Protein AF-A0A2M8ARD8-F1 (afdb_monomer_lite)

Foldseek 3Di:
DDPCPDPLVVQLVVCVVVLVLVSNLVSLVVQLVVCVVVVPLVSVLSSLQSNLVSCVSVVVLVSNLVSLVVSVVSCVVVVNCPCLLVSLQVNLVSCVVVVNNVSSVVSNVVSVVSPD

Sequence (116 aa):
MKKWDSVYLNLAKSCQQREQWDRAIEYAEKNAQLGKETGDLKLILQSYIIIGLSHDKLGKYDQAISYYKQAISIMDEIEDDFKKKDIYHVVGMLYGKKGQIEEAQHYYEKGKMYLR

Structure (mmCIF, N/CA/C/O backbone):
data_AF-A0A2M8ARD8-F1
#
_entry.id   AF-A0A2M8ARD8-F1
#
loop_
_atom_site.group_PDB
_atom_site.id
_atom_site.type_symbol
_atom_site.label_atom_id
_atom_site.label_alt_id
_atom_site.label_comp_id
_atom_site.label_asym_id
_atom_site.label_entity_id
_atom_site.label_seq_id
_atom_site.pdbx_PDB_ins_code
_atom_site.Cartn_x
_atom_site.Cartn_y
_atom_site.Cartn_z
_atom_site.occupancy
_atom_site.B_iso_or_equiv
_atom_site.auth_seq_id
_atom_site.auth_comp_id
_atom_site.auth_asym_id
_atom_site.auth_atom_id
_atom_site.pdbx_PDB_model_num
ATOM 1 N N . MET A 1 1 ? -8.362 -2.222 26.016 1.00 38.88 1 MET A N 1
ATOM 2 C CA . MET A 1 1 ? -8.406 -1.824 24.590 1.00 38.88 1 MET A CA 1
ATOM 3 C C . MET A 1 1 ? -8.441 -3.077 23.731 1.00 38.88 1 MET A C 1
ATOM 5 O O . MET A 1 1 ? -7.462 -3.812 23.718 1.00 38.88 1 MET A O 1
ATOM 9 N N . LYS A 1 2 ? -9.590 -3.400 23.125 1.00 40.41 2 LYS A N 1
ATOM 10 C CA . LYS A 1 2 ? -9.761 -4.630 22.335 1.00 40.41 2 LYS A CA 1
ATOM 11 C C . LYS A 1 2 ? -9.059 -4.470 20.981 1.00 40.41 2 LYS A C 1
ATOM 13 O O . LYS A 1 2 ? -9.222 -3.444 20.333 1.00 40.41 2 LYS A O 1
ATOM 18 N N . LYS A 1 3 ? -8.261 -5.469 20.593 1.00 45.38 3 LYS A N 1
ATOM 19 C CA . LYS A 1 3 ? -7.661 -5.590 19.258 1.00 45.38 3 LYS A CA 1
ATOM 20 C C . LYS A 1 3 ? -8.794 -5.694 18.235 1.00 45.38 3 LYS A C 1
ATOM 22 O O . LYS A 1 3 ? -9.474 -6.715 18.196 1.00 45.38 3 LYS A O 1
ATOM 27 N N . TRP A 1 4 ? -9.011 -4.651 17.445 1.00 49.12 4 TRP A N 1
ATOM 28 C CA . TRP A 1 4 ? -9.948 -4.674 16.324 1.00 49.12 4 TRP A CA 1
ATOM 29 C C . TRP A 1 4 ? -9.271 -5.264 15.087 1.00 49.12 4 TRP A C 1
ATOM 31 O O . TRP A 1 4 ? -9.211 -4.627 14.045 1.00 49.12 4 TRP A O 1
ATOM 41 N N . ASP A 1 5 ? -8.749 -6.489 15.174 1.00 60.16 5 ASP A N 1
ATOM 42 C CA . ASP A 1 5 ? -8.546 -7.239 13.935 1.00 60.16 5 ASP A CA 1
ATOM 43 C C . ASP A 1 5 ? -9.949 -7.563 13.418 1.00 60.16 5 ASP A C 1
ATOM 45 O O . ASP A 1 5 ? -10.611 -8.481 13.909 1.00 60.16 5 ASP A O 1
ATOM 49 N N . SER A 1 6 ? -10.460 -6.736 12.503 1.00 78.94 6 SER A N 1
ATOM 50 C CA . SER A 1 6 ? -11.794 -6.950 11.958 1.00 78.94 6 SER A CA 1
ATOM 51 C C . SER A 1 6 ? -11.842 -8.310 11.256 1.00 78.94 6 SER A C 1
ATOM 53 O O . SER A 1 6 ? -10.852 -8.796 10.696 1.00 78.94 6 SER A O 1
ATOM 55 N N . VAL A 1 7 ? -13.020 -8.933 11.251 1.00 86.69 7 VAL A N 1
ATOM 56 C CA . VAL A 1 7 ? -13.236 -10.194 10.527 1.00 86.69 7 VAL A CA 1
ATOM 57 C C . VAL A 1 7 ? -12.840 -10.038 9.053 1.00 86.69 7 VAL A C 1
ATOM 59 O O . VAL A 1 7 ? -12.207 -10.928 8.486 1.00 86.69 7 VAL A O 1
ATOM 62 N N . TYR A 1 8 ? -13.117 -8.875 8.458 1.00 92.94 8 TYR A N 1
ATOM 63 C CA . TYR A 1 8 ? -12.744 -8.560 7.082 1.00 92.94 8 TYR A CA 1
ATOM 64 C C . TYR A 1 8 ? -11.231 -8.522 6.864 1.00 92.94 8 TYR A C 1
ATOM 66 O O . TYR A 1 8 ? -10.752 -9.067 5.873 1.00 92.94 8 TYR A O 1
ATOM 74 N N . LEU A 1 9 ? -10.458 -7.970 7.801 1.00 92.81 9 LEU A N 1
ATOM 75 C CA . LEU A 1 9 ? -8.999 -7.948 7.703 1.00 92.81 9 LEU A CA 1
ATOM 76 C C . LEU A 1 9 ? -8.408 -9.366 7.700 1.00 92.81 9 LEU A C 1
ATOM 78 O O . LEU A 1 9 ? -7.507 -9.673 6.916 1.00 92.81 9 LEU A O 1
ATOM 82 N N . ASN A 1 10 ? -8.929 -10.244 8.557 1.00 93.44 10 ASN A N 1
ATOM 83 C CA . ASN A 1 10 ? -8.480 -11.634 8.634 1.00 93.44 10 ASN A CA 1
ATOM 84 C C . ASN A 1 10 ? -8.868 -12.435 7.384 1.00 93.44 10 ASN A C 1
ATOM 86 O O . ASN A 1 10 ? -8.068 -13.239 6.897 1.00 93.44 10 ASN A O 1
ATOM 90 N N . LEU A 1 11 ? -10.056 -12.187 6.829 1.00 94.94 11 LEU A N 1
ATOM 91 C CA . LEU A 1 11 ? -10.480 -12.774 5.557 1.00 94.94 11 LEU A CA 1
ATOM 92 C C . LEU A 1 11 ? -9.609 -12.289 4.396 1.00 94.94 11 LEU A C 1
ATOM 94 O O . LEU A 1 11 ? -9.164 -13.110 3.595 1.00 94.94 11 LEU A O 1
ATOM 98 N N . ALA A 1 12 ? -9.296 -10.992 4.343 1.00 96.25 12 ALA A N 1
ATOM 99 C CA . ALA A 1 12 ? -8.437 -10.419 3.315 1.00 96.25 12 ALA A CA 1
ATOM 100 C C . ALA A 1 12 ? -7.033 -11.045 3.339 1.00 96.25 12 ALA A C 1
ATOM 102 O O . ALA A 1 12 ? -6.570 -11.559 2.322 1.00 96.25 12 ALA A O 1
ATOM 103 N N . LYS A 1 13 ? -6.394 -11.111 4.516 1.00 95.06 13 LYS A N 1
ATOM 104 C CA . LYS A 1 13 ? -5.095 -11.788 4.700 1.00 95.06 13 LYS A CA 1
ATOM 105 C C . LYS A 1 13 ? -5.161 -13.265 4.306 1.00 95.06 13 LYS A C 1
ATOM 107 O O . LYS A 1 13 ? -4.274 -13.761 3.621 1.00 95.06 13 LYS A O 1
ATOM 112 N N . SER A 1 14 ? -6.226 -13.965 4.694 1.00 96.81 14 SER A N 1
ATOM 113 C CA . SER A 1 14 ? -6.419 -15.376 4.328 1.00 96.81 14 SER A CA 1
ATOM 114 C C . SER A 1 14 ? -6.560 -15.569 2.815 1.00 96.81 14 SER A C 1
ATOM 116 O O . SER A 1 14 ? -6.052 -16.549 2.274 1.00 96.81 14 SER A O 1
ATOM 118 N N . CYS A 1 15 ? -7.209 -14.628 2.121 1.00 96.25 15 CYS A N 1
ATOM 119 C CA . CYS A 1 15 ? -7.283 -14.619 0.661 1.00 96.25 15 CYS A CA 1
ATOM 120 C C . CYS A 1 15 ? -5.908 -14.375 0.025 1.00 96.25 15 CYS A C 1
ATOM 122 O O . CYS A 1 15 ? -5.571 -15.080 -0.922 1.00 96.25 15 CYS A O 1
ATOM 124 N N . GLN A 1 16 ? -5.084 -13.469 0.572 1.00 95.56 16 GLN A N 1
ATOM 125 C CA . GLN A 1 16 ? -3.707 -13.250 0.099 1.00 95.56 16 GLN A CA 1
ATOM 126 C C . GLN A 1 16 ? -2.846 -14.513 0.201 1.00 95.56 16 GLN A C 1
ATOM 128 O O . GLN A 1 16 ? -2.146 -14.849 -0.748 1.00 95.56 16 GLN A O 1
ATOM 133 N N . GLN A 1 17 ? -2.956 -15.263 1.303 1.00 95.44 17 GLN A N 1
ATOM 134 C CA . GLN A 1 17 ? -2.218 -16.525 1.477 1.00 95.44 17 GLN A CA 1
ATOM 135 C C . GLN A 1 17 ? -2.646 -17.624 0.499 1.00 95.44 17 GLN A C 1
ATOM 137 O O . GLN A 1 17 ? -1.923 -18.595 0.306 1.00 95.44 17 GLN A O 1
ATOM 142 N N . ARG A 1 18 ? -3.830 -17.487 -0.101 1.00 96.69 18 ARG A N 1
ATOM 143 C CA . ARG A 1 18 ? -4.353 -18.380 -1.142 1.00 96.69 18 ARG A CA 1
ATOM 144 C C . ARG A 1 18 ? -4.230 -17.778 -2.541 1.00 96.69 18 ARG A C 1
ATOM 146 O O . ARG A 1 18 ? -4.851 -18.298 -3.462 1.00 96.69 18 ARG A O 1
ATOM 153 N N . GLU A 1 19 ? -3.517 -16.659 -2.675 1.00 96.12 19 GLU A N 1
ATOM 154 C CA . GLU A 1 19 ? -3.343 -15.905 -3.922 1.00 96.12 19 GLU A CA 1
ATOM 155 C C . GLU A 1 19 ? -4.667 -15.463 -4.579 1.00 96.12 19 GLU A C 1
ATOM 157 O O . GLU A 1 19 ? -4.748 -15.189 -5.774 1.00 96.12 19 GLU A O 1
ATOM 162 N N . GLN A 1 20 ? -5.736 -15.345 -3.784 1.00 97.81 20 GLN A N 1
ATOM 163 C CA . GLN A 1 20 ? -7.046 -14.858 -4.220 1.00 97.81 20 GLN A CA 1
ATOM 164 C C . GLN A 1 20 ? -7.076 -13.328 -4.130 1.00 97.81 20 GLN A C 1
ATOM 166 O O . GLN A 1 20 ? -7.772 -12.757 -3.287 1.00 97.81 20 GLN A O 1
ATOM 171 N N . TRP A 1 21 ? -6.283 -12.661 -4.970 1.00 97.50 21 TRP A N 1
ATOM 172 C CA . TRP A 1 21 ? -6.016 -11.221 -4.867 1.00 97.50 21 TRP A CA 1
ATOM 173 C C . TRP A 1 21 ? -7.268 -10.350 -5.014 1.00 97.50 21 TRP A C 1
ATOM 175 O O . TRP A 1 21 ? -7.457 -9.441 -4.212 1.00 97.50 21 TRP A O 1
ATOM 185 N N . ASP A 1 22 ? -8.168 -10.652 -5.955 1.00 97.81 22 ASP A N 1
ATOM 186 C CA . ASP A 1 22 ? -9.406 -9.873 -6.119 1.00 97.81 22 ASP A CA 1
ATOM 187 C C . ASP A 1 22 ? -10.329 -9.988 -4.889 1.00 97.81 22 ASP A C 1
ATOM 189 O O . ASP A 1 22 ? -10.901 -8.996 -4.440 1.00 97.81 22 ASP A O 1
ATOM 193 N N . ARG A 1 23 ? -10.408 -11.169 -4.257 1.00 97.12 23 ARG A N 1
ATOM 194 C CA . ARG A 1 23 ? -11.156 -11.346 -2.996 1.00 97.12 23 ARG A CA 1
ATOM 195 C C . ARG A 1 23 ? -10.476 -10.660 -1.816 1.00 97.12 23 ARG A C 1
ATOM 197 O O . ARG A 1 23 ? -11.153 -10.146 -0.928 1.00 97.12 23 ARG A O 1
ATOM 204 N N . ALA A 1 24 ? -9.143 -10.652 -1.788 1.00 98.00 24 ALA A N 1
ATOM 205 C CA . ALA A 1 24 ? -8.399 -9.912 -0.776 1.00 98.00 24 ALA A CA 1
ATOM 206 C C . ALA A 1 24 ? -8.707 -8.411 -0.854 1.00 98.00 24 ALA A C 1
ATOM 208 O O . ALA A 1 24 ? -8.900 -7.788 0.189 1.00 98.00 24 ALA A O 1
ATOM 209 N N . ILE A 1 25 ? -8.815 -7.862 -2.071 1.00 98.44 25 ILE A N 1
ATOM 210 C CA . ILE A 1 25 ? -9.229 -6.473 -2.309 1.00 98.44 25 ILE A CA 1
ATOM 211 C C . ILE A 1 25 ? -10.648 -6.249 -1.784 1.00 98.44 25 ILE A C 1
ATOM 213 O O . ILE A 1 25 ? -10.829 -5.370 -0.949 1.00 98.44 25 ILE A O 1
ATOM 217 N N . GLU A 1 26 ? -11.620 -7.083 -2.164 1.00 98.00 26 GLU A N 1
ATOM 218 C CA . GLU A 1 26 ? -13.020 -6.933 -1.732 1.00 98.00 26 GLU A CA 1
ATOM 219 C C . GLU A 1 26 ? -13.163 -6.871 -0.199 1.00 98.00 26 GLU A C 1
ATOM 221 O O . GLU A 1 26 ? -13.830 -5.993 0.356 1.00 98.00 26 GLU A O 1
ATOM 226 N N . TYR A 1 27 ? -12.521 -7.796 0.523 1.00 97.69 27 TYR A N 1
ATOM 227 C CA . TYR A 1 27 ? -12.583 -7.795 1.984 1.00 97.69 27 TYR A CA 1
ATOM 228 C C . TYR A 1 27 ? -11.812 -6.627 2.602 1.00 97.69 27 TYR A C 1
ATOM 230 O O . TYR A 1 27 ? -12.258 -6.062 3.601 1.00 97.69 27 TYR A O 1
ATOM 238 N N . ALA A 1 28 ? -10.682 -6.229 2.020 1.00 97.56 28 ALA A N 1
ATOM 239 C CA . ALA A 1 28 ? -9.950 -5.065 2.496 1.00 97.56 28 ALA A CA 1
ATOM 240 C C . ALA A 1 28 ? -10.732 -3.760 2.266 1.00 97.56 28 ALA A C 1
ATOM 242 O O . ALA A 1 28 ? -10.724 -2.902 3.140 1.00 97.56 28 ALA A O 1
ATOM 243 N N . GLU A 1 29 ? -11.478 -3.621 1.169 1.00 97.88 29 GLU A N 1
ATOM 244 C CA . GLU A 1 29 ? -12.364 -2.473 0.930 1.00 97.88 29 GLU A CA 1
ATOM 245 C C . GLU A 1 29 ? -13.489 -2.398 1.967 1.00 97.88 29 GLU A C 1
ATOM 247 O O . GLU A 1 29 ? -13.737 -1.329 2.525 1.00 97.88 29 GLU A O 1
ATOM 252 N N . LYS A 1 30 ? -14.105 -3.538 2.314 1.00 96.56 30 LYS A N 1
ATOM 253 C CA . LYS A 1 30 ? -15.080 -3.613 3.419 1.00 96.56 30 LYS A CA 1
ATOM 254 C C . LYS A 1 30 ? -14.460 -3.202 4.756 1.00 96.56 30 LYS A C 1
ATOM 256 O O . LYS A 1 30 ? -15.092 -2.492 5.535 1.00 96.56 30 LYS A O 1
ATOM 261 N N . ASN A 1 31 ? -13.215 -3.605 5.021 1.00 95.69 31 ASN A N 1
ATOM 262 C CA . ASN A 1 31 ? -12.497 -3.182 6.223 1.00 95.69 31 ASN A CA 1
ATOM 263 C C . ASN A 1 31 ? -12.170 -1.678 6.221 1.00 95.69 31 ASN A C 1
ATOM 265 O O . ASN A 1 31 ? -12.308 -1.020 7.249 1.00 95.69 31 ASN A O 1
ATOM 269 N N . ALA A 1 32 ? -11.770 -1.124 5.075 1.00 96.75 32 ALA A N 1
ATOM 270 C CA . ALA A 1 32 ? -11.518 0.306 4.926 1.00 96.75 32 ALA A CA 1
ATOM 271 C C . ALA A 1 32 ? -12.799 1.117 5.148 1.00 96.75 32 ALA A C 1
ATOM 273 O O . ALA A 1 32 ? -12.761 2.150 5.809 1.00 96.75 32 ALA A O 1
ATOM 274 N N . GLN A 1 33 ? -13.929 0.639 4.624 1.00 96.31 33 GLN A N 1
ATOM 275 C CA . GLN A 1 33 ? -15.231 1.268 4.814 1.00 96.31 33 GLN A CA 1
ATOM 276 C C . GLN A 1 33 ? -15.640 1.276 6.292 1.00 96.31 33 GLN A C 1
ATOM 278 O O . GLN A 1 33 ? -16.005 2.328 6.809 1.00 96.31 33 GLN A O 1
ATOM 283 N N . LEU A 1 34 ? -15.462 0.155 6.999 1.00 93.88 34 LEU A N 1
ATOM 284 C CA . LEU A 1 34 ? -15.667 0.099 8.447 1.00 93.88 34 LEU A CA 1
ATOM 285 C C . LEU A 1 34 ? -14.777 1.111 9.186 1.00 93.88 34 LEU A C 1
ATOM 287 O O . LEU A 1 34 ? -15.262 1.828 10.052 1.00 93.88 34 LEU A O 1
ATOM 291 N N . GLY A 1 35 ? -13.493 1.206 8.824 1.00 94.62 35 GLY A N 1
ATOM 292 C CA . GLY A 1 35 ? -12.580 2.194 9.404 1.00 94.62 35 GLY A CA 1
ATOM 293 C C . GLY A 1 35 ? -13.031 3.641 9.176 1.00 94.62 35 GLY A C 1
ATOM 294 O O . GLY A 1 35 ? -12.917 4.463 10.079 1.00 94.62 35 GLY A O 1
ATOM 295 N N . LYS A 1 36 ? -13.601 3.958 8.005 1.00 95.25 36 LYS A N 1
ATOM 296 C CA . LYS A 1 36 ? -14.181 5.285 7.723 1.00 95.25 36 LYS A CA 1
ATOM 297 C C . LYS A 1 36 ? -15.411 5.569 8.583 1.00 95.25 36 LYS A C 1
ATOM 299 O O . LYS A 1 36 ? -15.562 6.683 9.066 1.00 95.25 36 LYS A O 1
ATOM 304 N N . GLU A 1 37 ? -16.268 4.572 8.788 1.00 94.88 37 GLU A N 1
ATOM 305 C CA . GLU A 1 37 ? -17.478 4.692 9.613 1.00 94.88 37 GLU A CA 1
ATOM 306 C C . GLU A 1 37 ? -17.159 4.866 11.101 1.00 94.88 37 GLU A C 1
ATOM 308 O O . GLU A 1 37 ? -17.858 5.595 11.802 1.00 94.88 37 GLU A O 1
ATOM 313 N N . THR A 1 38 ? -16.098 4.221 11.589 1.00 93.69 38 THR A N 1
ATOM 314 C CA . THR A 1 38 ? -15.682 4.300 12.996 1.00 93.69 38 THR A CA 1
ATOM 315 C C . THR A 1 38 ? -14.661 5.400 13.279 1.00 93.69 38 THR A C 1
ATOM 317 O O . THR A 1 38 ? -14.364 5.656 14.445 1.00 93.69 38 THR A O 1
ATOM 320 N N . GLY A 1 39 ? -14.101 6.032 12.243 1.00 94.31 39 GLY A N 1
ATOM 321 C CA . GLY A 1 39 ? -12.974 6.961 12.367 1.00 94.31 39 GLY A CA 1
ATOM 322 C C . GLY A 1 39 ? -11.647 6.282 12.735 1.00 94.31 39 GLY A C 1
ATOM 323 O O . GLY A 1 39 ? -10.718 6.950 13.185 1.00 94.31 39 GLY A O 1
ATOM 324 N N . ASP A 1 40 ? -11.533 4.960 12.575 1.00 94.06 40 ASP A N 1
ATOM 325 C CA . ASP A 1 40 ? -10.311 4.214 12.879 1.00 94.06 40 ASP A CA 1
ATOM 326 C C . ASP A 1 40 ? -9.342 4.238 11.688 1.00 94.06 40 ASP A C 1
ATOM 328 O O . ASP A 1 40 ? -9.364 3.388 10.789 1.00 94.06 40 ASP A O 1
ATOM 332 N N . LEU A 1 41 ? -8.435 5.214 11.715 1.00 95.06 41 LEU A N 1
ATOM 333 C CA . LEU A 1 41 ? -7.375 5.370 10.720 1.00 95.06 41 LEU A CA 1
ATOM 334 C C . LEU A 1 41 ? -6.452 4.144 10.622 1.00 95.06 41 LEU A C 1
ATOM 336 O O . LEU A 1 41 ? -5.944 3.855 9.538 1.00 95.06 41 LEU A O 1
ATOM 340 N N . LYS A 1 42 ? -6.260 3.368 11.701 1.00 93.25 42 LYS A N 1
ATOM 341 C CA . LYS A 1 42 ? -5.416 2.161 11.658 1.00 93.25 42 LYS A CA 1
ATOM 342 C C . LYS A 1 42 ? -6.079 1.047 10.854 1.00 93.25 42 LYS A C 1
ATOM 344 O O . LYS A 1 42 ? -5.380 0.342 10.121 1.00 93.25 42 LYS A O 1
ATOM 349 N N . LEU A 1 43 ? -7.405 0.909 10.927 1.00 93.75 43 LEU A N 1
ATOM 350 C CA . LEU A 1 43 ? -8.147 -0.023 10.069 1.00 93.75 43 LEU A CA 1
ATOM 351 C C . LEU A 1 43 ? -8.039 0.360 8.591 1.00 93.75 43 LEU A C 1
ATOM 353 O O . LEU A 1 43 ? -7.783 -0.506 7.747 1.00 93.75 43 LEU A O 1
ATOM 357 N N . ILE A 1 44 ? -8.187 1.648 8.272 1.00 96.25 44 ILE A N 1
ATOM 358 C CA . ILE A 1 44 ? -8.052 2.146 6.895 1.00 96.25 44 ILE A CA 1
ATOM 359 C C . ILE A 1 44 ? -6.630 1.891 6.387 1.00 96.25 44 ILE A C 1
ATOM 361 O O . ILE A 1 44 ? -6.450 1.308 5.316 1.00 96.25 44 ILE A O 1
ATOM 365 N N . LEU A 1 45 ? -5.621 2.230 7.193 1.00 96.12 45 LEU A N 1
ATOM 366 C CA . LEU A 1 45 ? -4.213 2.031 6.868 1.00 96.12 45 LEU A CA 1
ATOM 367 C C . LEU A 1 45 ? -3.897 0.574 6.507 1.00 96.12 45 LEU A C 1
ATOM 369 O O . LEU A 1 45 ? -3.325 0.292 5.453 1.00 96.12 45 LEU A O 1
ATOM 373 N N . GLN A 1 46 ? -4.284 -0.369 7.370 1.00 95.12 46 GLN A N 1
ATOM 374 C CA . GLN A 1 46 ? -4.036 -1.793 7.137 1.00 95.12 46 GLN A CA 1
ATOM 375 C C . GLN A 1 46 ? -4.730 -2.298 5.867 1.00 95.12 46 GLN A C 1
ATOM 377 O O . GLN A 1 46 ? -4.165 -3.115 5.138 1.00 95.12 46 GLN A O 1
ATOM 382 N N . SER A 1 47 ? -5.926 -1.783 5.582 1.00 96.75 47 SER A N 1
ATOM 383 C CA . SER A 1 47 ? -6.680 -2.121 4.375 1.00 96.75 47 SER A CA 1
ATOM 384 C C . SER A 1 47 ? -5.978 -1.638 3.114 1.00 96.75 47 SER A C 1
ATOM 386 O O . SER A 1 47 ? -5.785 -2.417 2.186 1.00 96.75 47 SER A O 1
ATOM 388 N N . TYR A 1 48 ? -5.535 -0.380 3.087 1.00 98.12 48 TYR A N 1
ATOM 389 C CA . TYR A 1 48 ? -4.857 0.195 1.923 1.00 98.12 48 TYR A CA 1
ATOM 390 C C . TYR A 1 48 ? -3.537 -0.512 1.612 1.00 98.12 48 TYR A C 1
ATOM 392 O O . TYR A 1 48 ? -3.230 -0.733 0.443 1.00 98.12 48 TYR A O 1
ATOM 400 N N . ILE A 1 49 ? -2.798 -0.965 2.629 1.00 97.12 49 ILE A N 1
ATOM 401 C CA . ILE A 1 49 ? -1.594 -1.788 2.425 1.00 97.12 49 ILE A CA 1
ATOM 402 C C . ILE A 1 49 ? -1.941 -3.125 1.753 1.00 97.12 49 ILE A C 1
ATOM 404 O O . ILE A 1 49 ? -1.240 -3.553 0.835 1.00 97.12 49 ILE A O 1
ATOM 408 N N . ILE A 1 50 ? -3.018 -3.788 2.188 1.00 97.38 50 ILE A N 1
ATOM 409 C CA . ILE A 1 50 ? -3.471 -5.061 1.607 1.00 97.38 50 ILE A CA 1
ATOM 410 C C . ILE A 1 50 ? -3.949 -4.871 0.167 1.00 97.38 50 ILE A C 1
ATOM 412 O O . ILE A 1 50 ? -3.592 -5.672 -0.699 1.00 97.38 50 ILE A O 1
ATOM 416 N N . ILE A 1 51 ? -4.720 -3.816 -0.102 1.00 98.50 51 ILE A N 1
ATOM 417 C CA . ILE A 1 51 ? -5.203 -3.496 -1.450 1.00 98.50 51 ILE A CA 1
ATOM 418 C C . ILE A 1 51 ? -4.018 -3.179 -2.368 1.00 98.50 51 ILE A C 1
ATOM 420 O O . ILE A 1 51 ? -3.918 -3.749 -3.453 1.00 98.50 51 ILE A O 1
ATOM 424 N N . GLY A 1 52 ? -3.074 -2.354 -1.902 1.00 98.25 52 GLY A N 1
ATOM 425 C CA . GLY A 1 52 ? -1.849 -2.028 -2.631 1.00 98.25 52 GLY A CA 1
ATOM 426 C C . GLY A 1 52 ? -1.043 -3.273 -3.006 1.00 98.25 52 GLY A C 1
ATOM 427 O O . GLY A 1 52 ? -0.704 -3.462 -4.174 1.00 98.25 52 GLY A O 1
ATOM 428 N N . LEU A 1 53 ? -0.825 -4.176 -2.044 1.00 97.81 53 LEU A N 1
ATOM 429 C CA . LEU A 1 53 ? -0.108 -5.433 -2.284 1.00 97.81 53 LEU A CA 1
ATOM 430 C C . LEU A 1 53 ? -0.847 -6.328 -3.280 1.00 97.81 53 LEU A C 1
ATOM 432 O O . LEU A 1 53 ? -0.235 -6.923 -4.162 1.00 97.81 53 LEU A O 1
ATOM 436 N N . SER A 1 54 ? -2.167 -6.423 -3.150 1.00 98.38 54 SER A N 1
ATOM 437 C CA . SER A 1 54 ? -2.981 -7.272 -4.020 1.00 98.38 54 SER A CA 1
ATOM 438 C C . SER A 1 54 ? -2.985 -6.745 -5.459 1.00 98.38 54 SER A C 1
ATOM 440 O O . SER A 1 54 ? -2.878 -7.530 -6.398 1.00 98.38 54 SER A O 1
ATOM 442 N N . HIS A 1 55 ? -3.011 -5.423 -5.654 1.00 98.56 55 HIS A N 1
ATOM 443 C CA . HIS A 1 55 ? -2.845 -4.822 -6.976 1.00 98.56 55 HIS A CA 1
ATOM 444 C C . HIS A 1 55 ? -1.447 -5.039 -7.567 1.00 98.56 55 HIS A C 1
ATOM 446 O O . HIS A 1 55 ? -1.361 -5.341 -8.756 1.00 98.56 55 HIS A O 1
ATOM 452 N N . ASP A 1 56 ? -0.373 -4.958 -6.772 1.00 97.81 56 ASP A N 1
ATOM 453 C CA . ASP A 1 56 ? 0.983 -5.300 -7.238 1.00 97.81 56 ASP A CA 1
ATOM 454 C C . ASP A 1 56 ? 1.036 -6.744 -7.754 1.00 97.81 56 ASP A C 1
ATOM 456 O O . ASP A 1 56 ? 1.497 -6.996 -8.867 1.00 97.81 56 ASP A O 1
ATOM 460 N N . LYS A 1 57 ? 0.471 -7.692 -6.997 1.00 97.62 57 LYS A N 1
ATOM 461 C CA . LYS A 1 57 ? 0.412 -9.108 -7.398 1.00 97.62 57 LYS A CA 1
ATOM 462 C C . LYS A 1 57 ? -0.416 -9.359 -8.657 1.00 97.62 57 LYS A C 1
ATOM 464 O O . LYS A 1 57 ? -0.123 -10.296 -9.390 1.00 97.62 57 LYS A O 1
ATOM 469 N N . LEU A 1 58 ? -1.393 -8.501 -8.937 1.00 97.75 58 LEU A N 1
ATOM 470 C CA . LEU A 1 58 ? -2.181 -8.519 -10.171 1.00 97.75 58 LEU A CA 1
ATOM 471 C C . LEU A 1 58 ? -1.522 -7.752 -11.335 1.00 97.75 58 LEU A C 1
ATOM 473 O O . LEU A 1 58 ? -2.136 -7.629 -12.393 1.00 97.75 58 LEU A O 1
ATOM 477 N N . GLY A 1 59 ? -0.323 -7.185 -11.157 1.00 96.94 59 GLY A N 1
ATOM 478 C CA . GLY A 1 59 ? 0.353 -6.362 -12.172 1.00 96.94 59 GLY A CA 1
ATOM 479 C C . GLY A 1 59 ? -0.258 -4.967 -12.368 1.00 96.94 59 GLY A C 1
ATOM 480 O O . GLY A 1 59 ? 0.117 -4.238 -13.284 1.00 96.94 59 GLY A O 1
ATOM 481 N N . LYS A 1 60 ? -1.198 -4.569 -11.505 1.00 98.38 60 LYS A N 1
ATOM 482 C CA . LYS A 1 60 ? -1.925 -3.291 -11.536 1.00 98.38 60 LYS A CA 1
ATOM 483 C C . LYS A 1 60 ? -1.123 -2.216 -10.787 1.00 98.38 60 LYS A C 1
ATOM 485 O O . LYS A 1 60 ? -1.523 -1.746 -9.721 1.00 98.38 60 LYS A O 1
ATOM 490 N N . TYR A 1 61 ? 0.057 -1.876 -11.309 1.00 98.12 61 TYR A N 1
ATOM 491 C CA . TYR A 1 61 ? 1.055 -1.076 -10.584 1.00 98.12 61 TYR A CA 1
ATOM 492 C C . TYR A 1 61 ? 0.583 0.338 -10.227 1.00 98.12 61 TYR A C 1
ATOM 494 O O . TYR A 1 61 ? 0.877 0.810 -9.131 1.00 98.12 61 TYR A O 1
ATOM 502 N N . ASP A 1 62 ? -0.181 1.005 -11.093 1.00 98.31 62 ASP A N 1
ATOM 503 C CA . ASP A 1 62 ? -0.685 2.356 -10.813 1.00 98.31 62 ASP A CA 1
ATOM 504 C C . ASP A 1 62 ? -1.688 2.381 -9.658 1.00 98.31 62 ASP A C 1
ATOM 506 O O . ASP A 1 62 ? -1.593 3.226 -8.763 1.00 98.31 62 ASP A O 1
ATOM 510 N N . GLN A 1 63 ? -2.605 1.411 -9.623 1.00 98.44 63 GLN A N 1
ATOM 511 C CA . GLN A 1 63 ? -3.520 1.244 -8.497 1.00 98.44 63 GLN A CA 1
ATOM 512 C C . GLN A 1 63 ? -2.744 0.934 -7.214 1.00 98.44 63 GLN A C 1
ATOM 514 O O . GLN A 1 63 ? -2.988 1.566 -6.187 1.00 98.44 63 GLN A O 1
ATOM 519 N N . ALA A 1 64 ? -1.768 0.023 -7.278 1.00 98.50 64 ALA A N 1
ATOM 520 C CA . ALA A 1 64 ? -0.937 -0.321 -6.128 1.00 98.50 64 ALA A CA 1
ATOM 521 C C . ALA A 1 64 ? -0.225 0.912 -5.547 1.00 98.50 64 ALA A C 1
ATOM 523 O O . ALA A 1 64 ? -0.347 1.194 -4.354 1.00 98.50 64 ALA A O 1
ATOM 524 N N . ILE A 1 65 ? 0.446 1.696 -6.399 1.00 98.56 65 ILE A N 1
ATOM 525 C CA . ILE A 1 65 ? 1.124 2.942 -6.014 1.00 98.56 65 ILE A CA 1
ATOM 526 C C . ILE A 1 65 ? 0.139 3.932 -5.378 1.00 98.56 65 ILE A C 1
ATOM 528 O O . ILE A 1 65 ? 0.461 4.534 -4.353 1.00 98.56 65 ILE A O 1
ATOM 532 N N . SER A 1 66 ? -1.053 4.104 -5.956 1.00 98.56 66 SER A N 1
ATOM 533 C CA . SER A 1 66 ? -2.077 5.012 -5.425 1.00 98.56 66 SER A CA 1
ATOM 534 C C . SER A 1 66 ? -2.483 4.650 -3.992 1.00 98.56 66 SER A C 1
ATOM 536 O O . SER A 1 66 ? -2.460 5.508 -3.106 1.00 98.56 66 SER A O 1
ATOM 538 N N . TYR A 1 67 ? -2.779 3.374 -3.724 1.00 98.56 67 TYR A N 1
ATOM 539 C CA . TYR A 1 67 ? -3.146 2.924 -2.378 1.00 98.56 67 TYR A CA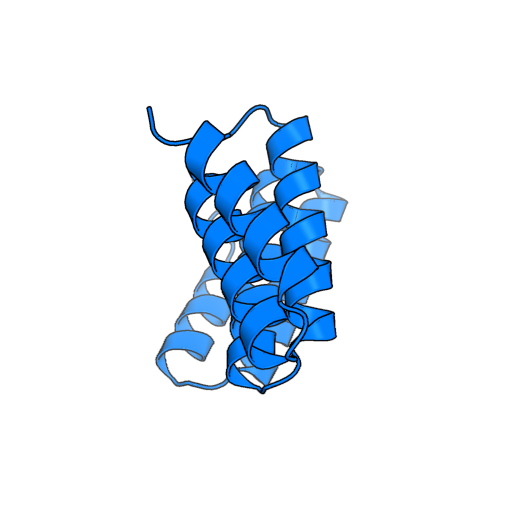 1
ATOM 540 C C . TYR A 1 67 ? -1.982 3.007 -1.388 1.00 98.56 67 TYR A C 1
ATOM 542 O O . TYR A 1 67 ? -2.185 3.407 -0.242 1.00 98.56 67 TYR A O 1
ATOM 550 N N . TYR A 1 68 ? -0.753 2.713 -1.818 1.00 98.31 68 TYR A N 1
ATOM 551 C CA . TYR A 1 68 ? 0.424 2.893 -0.967 1.00 98.31 68 TYR A CA 1
ATOM 552 C C . TYR A 1 68 ? 0.666 4.359 -0.590 1.00 98.31 68 TYR A C 1
ATOM 554 O O . TYR A 1 68 ? 0.999 4.640 0.559 1.00 98.31 68 TYR A O 1
ATOM 562 N N . LYS A 1 69 ? 0.439 5.310 -1.505 1.00 98.06 69 LYS A N 1
ATOM 563 C CA . LYS A 1 69 ? 0.513 6.749 -1.194 1.00 98.06 69 LYS A CA 1
ATOM 564 C C . LYS A 1 69 ? -0.555 7.184 -0.195 1.00 98.06 69 LYS A C 1
ATOM 566 O O . LYS A 1 69 ? -0.248 7.940 0.721 1.00 98.06 69 LYS A O 1
ATOM 571 N N . GLN A 1 70 ? -1.781 6.682 -0.333 1.00 98.12 70 GLN A N 1
ATOM 572 C CA . GLN A 1 70 ? -2.836 6.937 0.651 1.00 98.12 70 GLN A CA 1
ATOM 573 C C . GLN A 1 70 ? -2.482 6.347 2.025 1.00 98.12 70 GLN A C 1
ATOM 575 O O . GLN A 1 70 ? -2.686 7.002 3.040 1.00 98.12 70 GLN A O 1
ATOM 580 N N . ALA A 1 71 ? -1.895 5.146 2.067 1.00 97.56 71 ALA A N 1
ATOM 581 C CA . ALA A 1 71 ? -1.397 4.549 3.306 1.00 97.56 71 ALA A CA 1
ATOM 582 C C . ALA A 1 71 ? -0.303 5.410 3.963 1.00 97.56 71 ALA A C 1
ATOM 584 O O . ALA A 1 71 ? -0.365 5.647 5.165 1.00 97.56 71 ALA A O 1
ATOM 585 N N . ILE A 1 72 ? 0.657 5.928 3.186 1.00 97.00 72 ILE A N 1
ATOM 586 C CA . ILE A 1 72 ? 1.686 6.855 3.689 1.00 97.00 72 ILE A CA 1
ATOM 587 C C . ILE A 1 72 ? 1.044 8.111 4.290 1.00 97.00 72 ILE A C 1
ATOM 589 O O . ILE A 1 72 ? 1.394 8.476 5.406 1.00 97.00 72 ILE A O 1
ATOM 593 N N . SER A 1 73 ? 0.067 8.713 3.604 1.00 96.94 73 SER A N 1
ATOM 594 C CA . SER A 1 73 ? -0.638 9.902 4.106 1.00 96.94 73 SER A CA 1
ATOM 595 C C . SER A 1 73 ? -1.310 9.654 5.458 1.00 96.94 73 SER A C 1
ATOM 597 O O . SER A 1 73 ? -1.264 10.515 6.328 1.00 96.94 73 SER A O 1
ATOM 599 N N . ILE A 1 74 ? -1.909 8.475 5.658 1.00 96.69 74 ILE A N 1
ATOM 600 C CA . ILE A 1 74 ? -2.507 8.114 6.951 1.00 96.69 74 ILE A CA 1
ATOM 601 C C . ILE A 1 74 ? -1.422 7.907 8.010 1.00 96.69 74 ILE A C 1
ATOM 603 O O . ILE A 1 74 ? -1.597 8.315 9.151 1.00 96.69 74 ILE A O 1
ATOM 607 N N . MET A 1 75 ? -0.295 7.284 7.656 1.00 95.38 75 MET A N 1
ATOM 608 C CA . MET A 1 75 ? 0.836 7.127 8.576 1.00 95.38 75 MET A CA 1
ATOM 609 C C . MET A 1 75 ? 1.442 8.473 9.002 1.00 95.38 75 MET A C 1
ATOM 611 O O . MET A 1 75 ? 1.936 8.583 10.120 1.00 95.38 75 MET A O 1
ATOM 615 N N . ASP A 1 76 ? 1.449 9.480 8.122 1.00 94.81 76 ASP A N 1
ATOM 616 C CA . ASP A 1 76 ? 1.802 10.862 8.476 1.00 94.81 76 ASP A CA 1
ATOM 617 C C . ASP A 1 76 ? 0.793 11.443 9.481 1.00 94.81 76 ASP A C 1
ATOM 619 O O . ASP A 1 76 ? 1.205 12.012 10.485 1.00 94.81 76 ASP A O 1
ATOM 623 N N . GLU A 1 77 ? -0.508 11.234 9.263 1.00 95.56 77 GLU A N 1
ATOM 624 C CA . GLU A 1 77 ? -1.582 11.736 10.136 1.00 95.56 77 GLU A CA 1
ATOM 625 C C . GLU A 1 77 ? -1.573 11.118 11.544 1.00 95.56 77 GLU A C 1
ATOM 627 O O . GLU A 1 77 ? -1.827 11.814 12.524 1.00 95.56 77 GLU A O 1
ATOM 632 N N . ILE A 1 78 ? -1.272 9.821 11.665 1.00 93.69 78 ILE A N 1
ATOM 633 C CA . ILE A 1 78 ? -1.231 9.123 12.964 1.00 93.69 78 ILE A CA 1
ATOM 634 C C . ILE A 1 78 ? 0.165 9.086 13.603 1.00 93.69 78 ILE A C 1
ATOM 636 O O . ILE A 1 78 ? 0.340 8.394 14.608 1.00 93.69 78 ILE A O 1
ATOM 640 N N . GLU A 1 79 ? 1.146 9.767 13.002 1.00 92.19 79 GLU A N 1
ATOM 641 C CA . GLU A 1 79 ? 2.548 9.811 13.443 1.00 92.19 79 GLU A CA 1
ATOM 642 C C . GLU A 1 79 ? 3.178 8.409 13.656 1.00 92.19 79 GLU A C 1
ATOM 644 O O . GLU A 1 79 ? 3.984 8.193 14.562 1.00 92.19 79 GLU A O 1
ATOM 649 N N . ASP A 1 80 ? 2.816 7.430 12.811 1.00 88.12 80 ASP A N 1
ATOM 650 C CA . ASP A 1 80 ? 3.317 6.045 12.866 1.00 88.12 80 ASP A CA 1
ATOM 651 C C . ASP A 1 80 ? 4.217 5.731 11.664 1.00 88.12 80 ASP A C 1
ATOM 653 O O . ASP A 1 80 ? 3.773 5.314 10.591 1.00 88.12 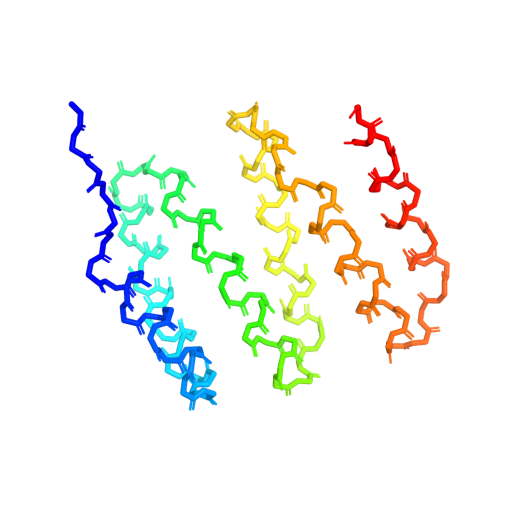80 ASP A O 1
ATOM 657 N N . ASP A 1 81 ? 5.521 5.907 11.860 1.00 87.38 81 ASP A N 1
ATOM 658 C CA . ASP A 1 81 ? 6.532 5.683 10.827 1.00 87.38 81 ASP A CA 1
ATOM 659 C C . ASP A 1 81 ? 6.931 4.208 10.649 1.00 87.38 81 ASP A C 1
ATOM 661 O O . ASP A 1 81 ? 7.705 3.897 9.738 1.00 87.38 81 ASP A O 1
ATOM 665 N N . PHE A 1 82 ? 6.417 3.283 11.475 1.00 79.31 82 PHE A N 1
ATOM 666 C CA . PHE A 1 82 ? 6.975 1.930 11.640 1.00 79.31 82 PHE A CA 1
ATOM 667 C C . PHE A 1 82 ? 7.113 1.147 10.325 1.00 79.31 82 PHE A C 1
ATOM 669 O O . PHE A 1 82 ? 8.015 0.327 10.178 1.00 79.31 82 PHE A O 1
ATOM 676 N N . LYS A 1 83 ? 6.236 1.408 9.348 1.00 83.94 83 LYS A N 1
ATOM 677 C CA . LYS A 1 83 ? 6.234 0.743 8.033 1.00 83.94 83 LYS A CA 1
ATOM 678 C C . LYS A 1 83 ? 6.477 1.676 6.848 1.00 83.94 83 LYS A C 1
ATOM 680 O O . LYS A 1 83 ? 6.464 1.197 5.712 1.00 83.94 83 LYS A O 1
ATOM 685 N N . LYS A 1 84 ? 6.726 2.976 7.061 1.00 90.94 84 LYS A N 1
ATOM 686 C CA . LYS A 1 84 ? 6.926 3.928 5.950 1.00 90.94 84 LYS A CA 1
ATOM 687 C C . LYS A 1 84 ? 8.103 3.529 5.073 1.00 90.94 84 LYS A C 1
ATOM 689 O O . LYS A 1 84 ? 7.974 3.538 3.852 1.00 90.94 84 LYS A O 1
ATOM 694 N N . LYS A 1 85 ? 9.212 3.094 5.683 1.00 93.69 85 LYS A N 1
ATOM 695 C CA . LYS A 1 85 ? 10.395 2.598 4.965 1.00 93.69 85 LYS A CA 1
ATOM 696 C C . LYS A 1 85 ? 10.036 1.502 3.956 1.00 93.69 85 LYS A C 1
ATOM 698 O O . LYS A 1 85 ? 10.407 1.588 2.786 1.00 93.69 85 LYS A O 1
ATOM 703 N N . ASP A 1 86 ? 9.305 0.485 4.409 1.00 93.38 86 ASP A N 1
ATOM 704 C CA . ASP A 1 86 ? 8.955 -0.673 3.586 1.00 93.38 86 ASP A CA 1
ATOM 705 C C . ASP A 1 86 ? 7.985 -0.280 2.468 1.00 93.38 86 ASP A C 1
ATOM 707 O O . ASP A 1 86 ? 8.164 -0.700 1.326 1.00 93.38 86 ASP A O 1
ATOM 711 N N . ILE A 1 87 ? 7.002 0.582 2.756 1.00 96.06 87 ILE A N 1
ATOM 712 C CA . ILE A 1 87 ? 6.074 1.070 1.727 1.00 96.06 87 ILE A CA 1
ATOM 713 C C . ILE A 1 87 ? 6.806 1.918 0.685 1.00 96.06 87 ILE A C 1
ATOM 715 O O . ILE A 1 87 ? 6.584 1.727 -0.509 1.00 96.06 87 ILE A O 1
ATOM 719 N N . TYR A 1 88 ? 7.707 2.811 1.096 1.00 97.31 88 TYR A N 1
ATOM 720 C CA . TYR A 1 88 ? 8.507 3.598 0.159 1.00 97.31 88 TYR A CA 1
ATOM 721 C C . TYR A 1 88 ? 9.382 2.721 -0.735 1.00 97.31 88 TYR A C 1
ATOM 723 O O . TYR A 1 88 ? 9.441 2.947 -1.944 1.00 97.31 88 TYR A O 1
ATOM 731 N N . HIS A 1 89 ? 9.992 1.676 -0.172 1.00 96.25 89 HIS A N 1
ATOM 732 C CA . HIS A 1 89 ? 10.739 0.700 -0.955 1.00 96.25 89 HIS A CA 1
ATOM 733 C C . HIS A 1 89 ? 9.850 -0.019 -1.981 1.00 96.25 89 HIS A C 1
ATOM 735 O O . HIS A 1 89 ? 10.223 -0.120 -3.149 1.00 96.25 89 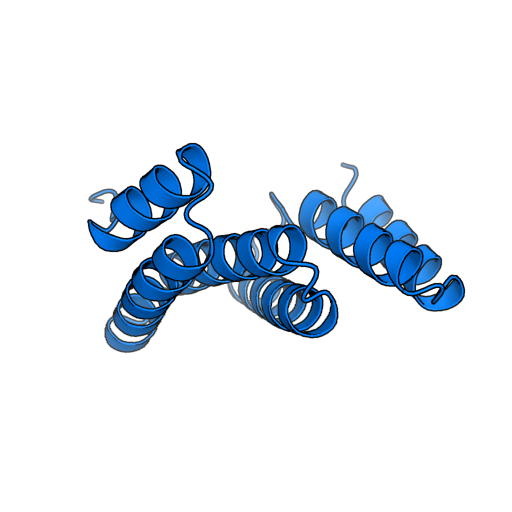HIS A O 1
ATOM 741 N N . VAL A 1 90 ? 8.654 -0.468 -1.582 1.00 97.50 90 VAL A N 1
ATOM 742 C CA . VAL A 1 90 ? 7.704 -1.103 -2.508 1.00 97.50 90 VAL A CA 1
ATOM 743 C C . VAL A 1 90 ? 7.289 -0.134 -3.614 1.00 97.50 90 VAL A C 1
ATOM 745 O O . VAL A 1 90 ? 7.347 -0.498 -4.782 1.00 97.50 90 VAL A O 1
ATOM 748 N N . VAL A 1 91 ? 6.941 1.113 -3.293 1.00 98.19 91 VAL A N 1
ATOM 749 C CA . VAL A 1 91 ? 6.575 2.116 -4.307 1.00 98.19 91 VAL A CA 1
ATOM 750 C C . VAL A 1 91 ? 7.728 2.365 -5.285 1.00 98.19 91 VAL A C 1
ATOM 752 O O . VAL A 1 91 ? 7.495 2.382 -6.493 1.00 98.19 91 VAL A O 1
ATOM 755 N N . GLY A 1 92 ? 8.968 2.483 -4.796 1.00 97.94 92 GLY A N 1
ATOM 756 C CA . GLY A 1 92 ? 10.152 2.604 -5.652 1.00 97.94 92 GLY A CA 1
ATOM 757 C C . GLY A 1 92 ? 10.320 1.409 -6.594 1.00 97.94 92 GLY A C 1
ATOM 758 O O . GLY A 1 92 ? 10.548 1.580 -7.792 1.00 97.94 92 GLY A O 1
ATOM 759 N N . MET A 1 93 ? 10.100 0.193 -6.089 1.00 98.25 93 MET A N 1
ATOM 760 C CA . MET A 1 93 ? 10.118 -1.030 -6.896 1.00 98.25 93 MET A CA 1
ATOM 761 C C . MET A 1 93 ? 9.046 -1.016 -7.987 1.00 98.25 93 MET A C 1
ATOM 763 O O . MET A 1 93 ? 9.335 -1.375 -9.127 1.00 98.25 93 MET A O 1
ATOM 767 N N . LEU A 1 94 ? 7.823 -0.584 -7.669 1.00 98.38 94 LEU A N 1
ATOM 768 C CA . LEU A 1 94 ? 6.723 -0.507 -8.634 1.00 98.38 94 LEU A CA 1
ATOM 769 C C . LEU A 1 94 ? 7.007 0.495 -9.753 1.00 98.38 94 LEU A C 1
ATOM 771 O O . LEU A 1 94 ? 6.784 0.175 -10.918 1.00 98.38 94 LEU A O 1
ATOM 775 N N . TYR A 1 95 ? 7.549 1.670 -9.427 1.00 98.38 95 TYR A N 1
ATOM 776 C CA . TYR A 1 95 ? 8.003 2.623 -10.442 1.00 98.38 95 TYR A CA 1
ATOM 777 C C . TYR A 1 95 ? 9.108 2.027 -11.328 1.00 98.38 95 TYR A C 1
ATOM 779 O O . TYR A 1 95 ? 9.040 2.141 -12.551 1.00 98.38 95 TYR A O 1
ATOM 787 N N . GLY A 1 96 ? 10.048 1.277 -10.743 1.00 97.75 96 GLY A N 1
ATOM 788 C CA . GLY A 1 96 ? 11.064 0.538 -11.496 1.00 97.75 96 GLY A CA 1
ATOM 789 C C . GLY A 1 96 ? 10.468 -0.498 -12.457 1.00 97.75 96 GLY A C 1
ATOM 790 O O . GLY A 1 96 ? 10.862 -0.548 -13.620 1.00 97.75 96 GLY A O 1
ATOM 791 N N . LYS A 1 97 ? 9.458 -1.271 -12.024 1.00 96.12 97 LYS A N 1
ATOM 792 C CA . LYS A 1 97 ? 8.723 -2.216 -12.894 1.00 96.12 97 LYS A CA 1
ATOM 793 C C . LYS A 1 97 ? 8.017 -1.518 -14.063 1.00 96.12 97 LYS A C 1
ATOM 795 O O . LYS A 1 97 ? 7.823 -2.134 -15.106 1.00 96.12 97 LYS A O 1
ATOM 8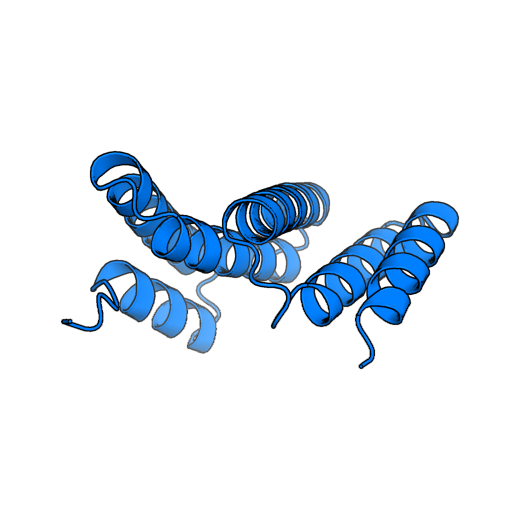00 N N . LYS A 1 98 ? 7.639 -0.247 -13.896 1.00 97.00 98 LYS A N 1
ATOM 801 C CA . LYS A 1 98 ? 7.058 0.600 -14.949 1.00 97.00 98 LYS A CA 1
ATOM 802 C C . LYS A 1 98 ? 8.105 1.269 -15.853 1.00 97.00 98 LYS A C 1
ATOM 804 O O . LYS A 1 98 ? 7.720 1.972 -16.780 1.00 97.00 98 LYS A O 1
ATOM 809 N 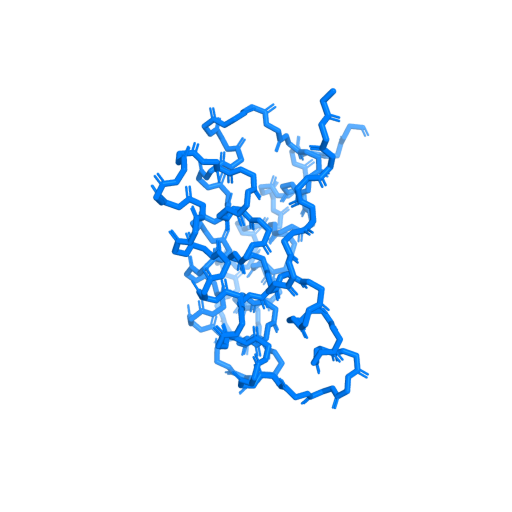N . GLY A 1 99 ? 9.401 1.092 -15.585 1.00 95.88 99 GLY A N 1
ATOM 810 C CA . GLY A 1 99 ? 10.486 1.774 -16.301 1.00 95.88 99 GLY A CA 1
ATOM 811 C C . GLY A 1 99 ? 10.671 3.247 -15.914 1.00 95.88 99 GLY A C 1
ATOM 812 O O . GLY A 1 99 ? 11.407 3.959 -16.586 1.00 95.88 99 GLY A O 1
ATOM 813 N N . GLN A 1 100 ? 10.020 3.704 -14.842 1.00 97.69 100 GLN A N 1
ATOM 814 C CA . GLN A 1 100 ? 10.091 5.076 -14.333 1.00 97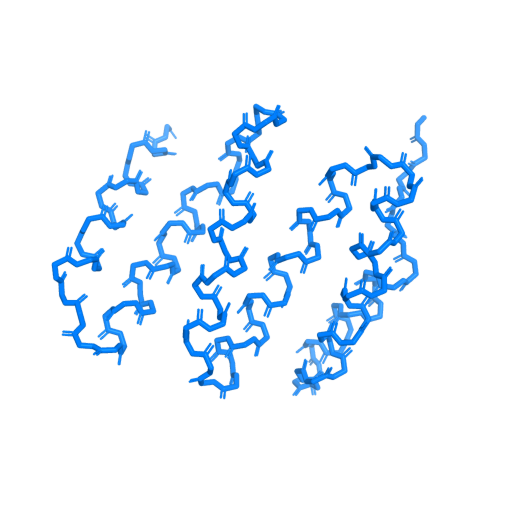.69 100 GLN A CA 1
ATOM 815 C C . GLN A 1 100 ? 11.223 5.173 -13.303 1.00 97.69 100 GLN A C 1
ATOM 817 O O . GLN A 1 100 ? 11.016 4.998 -12.098 1.00 97.69 100 GLN A O 1
ATOM 822 N N . ILE A 1 101 ? 12.451 5.322 -13.799 1.00 96.50 101 ILE A N 1
ATOM 823 C CA . ILE A 1 101 ? 13.671 5.176 -12.996 1.00 96.50 101 ILE A CA 1
ATOM 824 C C . ILE A 1 101 ? 13.854 6.348 -12.028 1.00 96.50 101 ILE A C 1
ATOM 826 O O . ILE A 1 101 ? 14.244 6.131 -10.879 1.00 96.50 101 ILE A O 1
ATOM 830 N N . GLU A 1 102 ? 13.543 7.567 -12.455 1.00 97.75 102 GLU A N 1
ATOM 831 C CA . GLU A 1 102 ? 13.675 8.781 -11.650 1.00 97.75 102 GLU A CA 1
ATOM 832 C C . GLU A 1 102 ? 12.747 8.731 -10.428 1.00 97.75 102 GLU A C 1
ATOM 834 O O . GLU A 1 102 ? 13.174 8.961 -9.294 1.00 97.75 102 GLU A O 1
ATOM 839 N N . GLU A 1 103 ? 11.484 8.349 -10.626 1.00 97.94 103 GLU A N 1
ATOM 840 C CA . GLU A 1 103 ? 10.531 8.162 -9.536 1.00 97.94 103 GLU A CA 1
ATOM 841 C C . GLU A 1 103 ? 10.951 7.012 -8.622 1.00 97.94 103 GLU A C 1
ATOM 843 O O . GLU A 1 103 ? 10.867 7.145 -7.400 1.00 97.94 103 GLU A O 1
ATOM 848 N N . ALA A 1 104 ? 11.440 5.903 -9.182 1.00 97.62 104 ALA A N 1
ATOM 849 C CA . ALA A 1 104 ? 11.941 4.789 -8.386 1.00 97.62 104 ALA A CA 1
ATOM 850 C C . ALA A 1 104 ? 13.053 5.241 -7.427 1.00 97.62 104 ALA A C 1
ATOM 852 O O . ALA A 1 104 ? 12.966 4.992 -6.222 1.00 97.62 104 ALA A O 1
ATOM 853 N N . GLN A 1 105 ? 14.056 5.961 -7.943 1.00 97.44 105 GLN A N 1
ATOM 854 C CA . GLN A 1 105 ? 15.150 6.522 -7.146 1.00 97.44 105 GLN A CA 1
ATOM 855 C C . GLN A 1 105 ? 14.632 7.470 -6.064 1.00 97.44 105 GLN A C 1
ATOM 857 O O . GLN A 1 105 ? 14.989 7.315 -4.898 1.00 97.44 105 GLN A O 1
ATOM 862 N N . HIS A 1 106 ? 13.732 8.389 -6.419 1.00 97.62 106 HIS A N 1
ATOM 863 C CA . HIS A 1 106 ? 13.123 9.320 -5.467 1.00 97.62 106 HIS A CA 1
ATOM 864 C C . HIS A 1 106 ? 12.452 8.602 -4.288 1.00 97.62 106 HIS A C 1
ATOM 866 O O . HIS A 1 106 ? 12.655 8.968 -3.128 1.00 97.62 106 HIS A O 1
ATOM 872 N N . TYR A 1 107 ? 11.677 7.548 -4.557 1.00 97.31 107 TYR A N 1
ATOM 873 C CA . TYR A 1 107 ? 11.014 6.779 -3.502 1.00 97.31 107 TYR A CA 1
ATOM 874 C C . TYR A 1 107 ? 11.983 5.928 -2.676 1.00 97.31 107 TYR A C 1
ATOM 876 O O . TYR A 1 107 ? 11.792 5.804 -1.465 1.00 97.31 107 TYR A O 1
ATOM 884 N N . TYR A 1 108 ? 13.052 5.402 -3.275 1.00 96.25 108 TYR A N 1
ATOM 885 C CA . TYR A 1 108 ? 14.104 4.733 -2.511 1.00 96.25 108 TYR A CA 1
ATOM 886 C C . TYR A 1 108 ? 14.841 5.690 -1.570 1.00 96.25 108 TYR A C 1
ATOM 888 O O . TYR A 1 108 ? 15.071 5.328 -0.415 1.00 96.25 108 TYR A O 1
ATOM 896 N N . GLU A 1 109 ? 15.157 6.911 -2.011 1.00 96.06 109 GLU A N 1
ATOM 897 C CA . GLU A 1 109 ? 15.778 7.925 -1.151 1.00 96.06 109 GLU A CA 1
ATOM 898 C C . GLU A 1 109 ? 14.861 8.328 0.006 1.00 96.06 109 GLU A C 1
ATOM 900 O O . GLU A 1 109 ? 15.306 8.376 1.153 1.00 96.06 109 GLU A O 1
ATOM 905 N N . LYS A 1 110 ? 13.556 8.502 -0.247 1.00 94.94 110 LYS A N 1
ATOM 906 C CA . LYS A 1 110 ? 12.578 8.703 0.834 1.00 94.94 110 LYS A CA 1
ATOM 907 C C . LYS A 1 110 ? 12.591 7.559 1.840 1.00 94.94 110 LYS A C 1
ATOM 909 O O . LYS A 1 110 ? 12.622 7.812 3.038 1.00 94.94 110 LYS A O 1
ATOM 914 N N . GLY A 1 111 ? 12.608 6.310 1.372 1.00 92.62 111 GLY A N 1
ATOM 915 C CA . GLY A 1 111 ? 12.684 5.138 2.244 1.00 92.62 111 GLY A CA 1
ATOM 916 C C . GLY A 1 111 ? 13.919 5.153 3.149 1.00 92.62 111 GLY A C 1
ATOM 917 O O . GLY A 1 111 ? 13.803 4.860 4.337 1.00 92.62 111 GLY A O 1
ATOM 918 N N . LYS A 1 112 ? 15.085 5.562 2.631 1.00 91.56 112 LYS A N 1
ATOM 919 C CA . LYS A 1 112 ? 16.335 5.631 3.411 1.00 91.56 112 LYS A CA 1
ATOM 920 C C . LYS A 1 112 ? 16.269 6.597 4.593 1.00 91.56 112 LYS A C 1
ATOM 922 O O . LYS A 1 112 ? 16.911 6.335 5.602 1.00 91.56 112 LYS A O 1
ATOM 927 N N . MET A 1 113 ? 15.468 7.660 4.513 1.00 90.44 113 MET A N 1
ATOM 928 C CA . MET A 1 113 ? 15.302 8.617 5.619 1.00 90.44 113 MET A CA 1
ATOM 929 C C . MET A 1 113 ? 14.659 7.989 6.870 1.00 90.44 113 MET A C 1
ATOM 931 O O . MET A 1 113 ? 14.777 8.541 7.960 1.00 90.44 113 MET A O 1
ATOM 935 N N . TYR A 1 114 ? 14.015 6.825 6.724 1.00 86.38 114 TYR A N 1
ATOM 936 C CA . TYR A 1 114 ? 13.372 6.072 7.808 1.00 86.38 114 TYR A CA 1
ATOM 937 C C . TYR A 1 114 ? 14.199 4.855 8.272 1.00 86.38 114 TYR A C 1
ATOM 939 O O . TYR A 1 114 ? 13.692 4.007 9.006 1.00 86.38 114 TYR A O 1
ATOM 947 N N . LEU A 1 115 ? 15.467 4.746 7.853 1.00 73.12 115 LEU A N 1
ATOM 948 C CA . LEU A 1 115 ? 16.449 3.825 8.434 1.00 73.12 115 LEU A CA 1
ATOM 949 C C . LEU A 1 115 ? 16.979 4.445 9.738 1.00 73.12 115 LEU A C 1
ATOM 951 O O . LEU A 1 115 ? 17.958 5.187 9.713 1.00 73.12 115 LEU A O 1
ATOM 955 N N . ARG A 1 116 ? 16.298 4.203 10.858 1.00 59.47 116 ARG A N 1
ATOM 956 C CA . ARG A 1 116 ? 16.829 4.497 12.198 1.00 59.47 116 ARG A CA 1
ATOM 957 C C . ARG A 1 116 ? 17.489 3.265 12.793 1.00 59.47 116 ARG A C 1
ATOM 959 O O . ARG A 1 116 ? 16.933 2.162 12.590 1.00 59.47 116 ARG A O 1
#

InterPro domains:
  IPR011990 Tetratricopeptide-like helical domain superfamily [G3DSA:1.25.40.10] (2-116)
  IPR011990 Tetratricopeptide-like helical domain superfamily [SSF48452] (6-110)
  IPR019734 Tetratricopeptide repeat [PF13181] (86-110)
  IPR019734 Tetratricopeptide repeat [PS50005] (45-78)
  IPR019734 Tetratricopeptide repeat [SM00028] (5-38)
  IPR019734 Tetratricopeptide repeat [SM00028] (45-78)
  IPR051476 Bacterial Response Regulator Aspartate Phosphatase [PTHR46630] (7-110)

Secondary structure (DSSP, 8-state):
------HHHHHHHHHHHTT-HHHHHHHHHHHHHHHHHHT-HHHHHHHHHHHHHHHHHTT-HHHHHHHHHHHHHHHHHTT--TTHHHHHHHHHHHHHHTT-HHHHHHHHHHHHTT--

pLDDT: mean 93.02, std 11.23, range [38.88, 98.56]

Organism: NCBI:txid1974546

Radius of gyration: 14.2 Å; chains: 1; bounding box: 34×30×41 Å